Protein AF-A0A0U2WWE8-F1 (afdb_monomer_lite)

Organism: NCBI:txid1315283

Foldseek 3Di:
DPPPDDDFDPVCVVVVNGPLVVVLVVLVVDDPPDPVSLVCLCRRNDDDVSVVSVVVVVVVVVVVVPPDPPPPPPDPDD

Radius of gyration: 20.07 Å; chains: 1; bounding box: 32×42×60 Å

Structure (mmCIF, N/CA/C/O backbone):
data_AF-A0A0U2WWE8-F1
#
_entry.id   AF-A0A0U2WWE8-F1
#
loop_
_atom_site.group_PDB
_atom_site.id
_atom_site.type_symbol
_atom_site.label_atom_id
_atom_site.label_alt_id
_atom_site.label_comp_id
_atom_site.label_asym_id
_atom_site.label_entity_id
_atom_site.label_seq_id
_atom_site.pdbx_PDB_ins_code
_atom_site.Cartn_x
_atom_site.Cartn_y
_atom_site.Cartn_z
_atom_site.occupancy
_atom_site.B_iso_or_equiv
_atom_site.auth_seq_id
_atom_site.auth_comp_id
_atom_site.auth_asym_id
_atom_site.auth_atom_id
_atom_site.pdbx_PDB_model_num
ATOM 1 N N . MET A 1 1 ? 17.364 -15.211 1.069 1.00 41.34 1 MET A N 1
ATOM 2 C CA . MET A 1 1 ? 16.924 -14.256 0.034 1.00 41.34 1 MET A CA 1
ATOM 3 C C . MET A 1 1 ? 15.495 -13.877 0.373 1.00 41.34 1 MET A C 1
ATOM 5 O O . MET A 1 1 ? 14.680 -14.781 0.481 1.00 41.34 1 MET A O 1
ATOM 9 N N . ASP A 1 2 ? 15.215 -12.598 0.626 1.00 49.25 2 ASP A N 1
ATOM 10 C CA . ASP A 1 2 ? 13.862 -12.119 0.945 1.00 49.25 2 ASP A CA 1
ATOM 11 C C . ASP A 1 2 ? 13.033 -12.054 -0.344 1.00 49.25 2 ASP A C 1
ATOM 13 O O . ASP A 1 2 ? 13.118 -11.084 -1.095 1.00 49.25 2 ASP A O 1
ATOM 17 N N . ILE A 1 3 ? 12.283 -13.118 -0.635 1.00 57.97 3 ILE A N 1
ATOM 18 C CA . ILE A 1 3 ? 11.523 -13.268 -1.889 1.00 57.97 3 ILE A CA 1
ATOM 19 C C . ILE A 1 3 ? 10.258 -12.383 -1.894 1.00 57.97 3 ILE A C 1
ATOM 21 O O . ILE A 1 3 ? 9.811 -11.954 -2.955 1.00 57.97 3 ILE A O 1
ATOM 25 N N . ASP A 1 4 ? 9.734 -12.002 -0.725 1.00 64.50 4 ASP A N 1
ATOM 26 C CA . ASP A 1 4 ? 8.400 -11.386 -0.619 1.00 64.50 4 ASP A CA 1
ATOM 27 C C . ASP A 1 4 ? 8.395 -9.848 -0.651 1.00 64.50 4 ASP A C 1
ATOM 29 O O . ASP A 1 4 ? 7.347 -9.208 -0.515 1.00 64.50 4 ASP A O 1
ATOM 33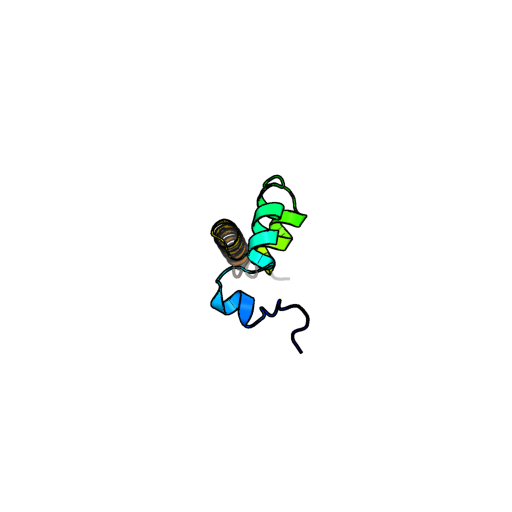 N N . LYS A 1 5 ? 9.561 -9.213 -0.814 1.00 73.81 5 LYS A N 1
ATOM 34 C CA . LYS A 1 5 ? 9.671 -7.751 -0.783 1.00 73.81 5 LYS A CA 1
ATOM 35 C C . LYS A 1 5 ? 9.478 -7.165 -2.178 1.00 73.81 5 LYS A C 1
ATOM 37 O O . LYS A 1 5 ? 10.296 -7.371 -3.068 1.00 73.81 5 LYS A O 1
ATOM 42 N N . ILE A 1 6 ? 8.430 -6.359 -2.359 1.00 82.38 6 ILE A N 1
ATOM 43 C CA . ILE A 1 6 ? 8.172 -5.678 -3.635 1.00 82.38 6 ILE A CA 1
ATOM 44 C C . ILE A 1 6 ? 9.302 -4.677 -3.931 1.00 82.38 6 ILE A C 1
ATOM 46 O O . ILE A 1 6 ? 9.469 -3.678 -3.225 1.00 82.38 6 ILE A O 1
ATOM 50 N N . ILE A 1 7 ? 10.064 -4.927 -4.999 1.00 87.06 7 ILE A N 1
ATOM 51 C CA . ILE A 1 7 ? 11.148 -4.050 -5.456 1.00 87.06 7 ILE A CA 1
ATOM 52 C C . ILE A 1 7 ? 10.601 -3.061 -6.491 1.00 87.06 7 ILE A C 1
ATOM 54 O O . ILE A 1 7 ? 10.191 -3.439 -7.589 1.00 87.06 7 ILE A O 1
ATOM 58 N N . LEU A 1 8 ? 10.613 -1.772 -6.142 1.00 87.00 8 LEU A N 1
ATOM 59 C CA . LEU A 1 8 ? 10.250 -0.693 -7.063 1.00 87.00 8 LEU A CA 1
ATOM 60 C C . LEU A 1 8 ? 11.357 -0.453 -8.094 1.00 87.00 8 LEU A C 1
ATOM 62 O O . LEU A 1 8 ? 12.542 -0.416 -7.746 1.00 87.00 8 LEU A O 1
ATOM 66 N N . THR A 1 9 ? 10.958 -0.210 -9.339 1.00 90.56 9 THR A N 1
ATOM 67 C CA . THR A 1 9 ? 11.875 0.209 -10.406 1.00 90.56 9 THR A CA 1
ATOM 68 C C . THR A 1 9 ? 12.392 1.631 -10.170 1.00 90.56 9 THR A C 1
ATOM 70 O O . THR A 1 9 ? 11.803 2.413 -9.417 1.00 90.56 9 THR A O 1
ATOM 73 N N . SER A 1 10 ? 13.486 2.001 -10.839 1.00 89.25 10 SER A N 1
ATOM 74 C CA . SER A 1 10 ? 14.041 3.361 -10.772 1.00 89.25 10 SER A CA 1
ATOM 75 C C . SER A 1 10 ? 13.034 4.427 -11.224 1.00 89.25 10 SER A C 1
ATOM 77 O O . SER A 1 10 ? 12.915 5.463 -10.573 1.00 89.25 10 SER A O 1
ATOM 79 N N . ALA A 1 11 ? 12.245 4.141 -12.266 1.00 88.62 11 ALA A N 1
ATOM 80 C CA . ALA A 1 11 ? 11.210 5.048 -12.766 1.00 88.62 11 ALA A CA 1
ATOM 81 C C . ALA A 1 11 ? 10.090 5.290 -11.735 1.00 88.62 11 ALA A C 1
ATOM 83 O O . ALA A 1 11 ? 9.662 6.425 -11.524 1.00 88.62 11 ALA A O 1
ATOM 84 N N . GLU A 1 12 ? 9.647 4.244 -11.031 1.00 87.88 12 GLU A N 1
ATOM 85 C CA . GLU A 1 12 ? 8.643 4.364 -9.961 1.00 87.88 12 GLU A CA 1
ATOM 86 C C . GLU A 1 12 ? 9.176 5.156 -8.759 1.00 87.88 12 GLU A C 1
ATOM 88 O O . GLU A 1 12 ? 8.456 5.953 -8.154 1.00 87.88 12 GLU A O 1
ATOM 93 N N . LYS A 1 13 ? 10.457 4.965 -8.414 1.00 88.00 13 LYS A N 1
ATOM 94 C CA . LYS A 1 13 ? 11.112 5.730 -7.344 1.00 88.00 13 LYS A CA 1
ATOM 95 C C . LYS A 1 13 ? 11.193 7.217 -7.692 1.00 88.00 13 LYS A C 1
ATOM 97 O O . LYS A 1 13 ? 10.877 8.047 -6.843 1.00 88.00 13 LYS A O 1
ATOM 102 N N . GLN A 1 14 ? 11.577 7.548 -8.926 1.00 91.00 14 GLN A N 1
ATOM 103 C CA . GLN A 1 14 ? 11.737 8.933 -9.376 1.00 91.00 14 GLN A CA 1
ATOM 104 C C . GLN A 1 14 ? 10.395 9.664 -9.508 1.00 91.00 14 GLN A C 1
ATOM 106 O O . GLN A 1 14 ? 10.258 10.792 -9.040 1.00 91.00 14 GLN A O 1
ATOM 111 N N . SER A 1 15 ? 9.389 9.010 -10.090 1.00 88.12 15 SER A N 1
ATOM 112 C CA . SER A 1 15 ? 8.054 9.593 -10.291 1.00 88.12 15 SER A CA 1
ATOM 113 C C . SER A 1 15 ? 7.207 9.660 -9.016 1.00 88.12 15 SER A C 1
ATOM 115 O O . SER A 1 15 ? 6.176 10.326 -8.998 1.00 88.12 15 SER A O 1
ATOM 117 N N . LYS A 1 16 ? 7.604 8.952 -7.946 1.00 84.75 16 LYS A N 1
ATOM 118 C CA . LYS A 1 16 ? 6.804 8.727 -6.725 1.00 84.75 16 LYS A CA 1
ATOM 119 C C . LYS A 1 16 ? 5.445 8.053 -6.984 1.00 84.75 16 LYS A C 1
ATOM 121 O O . LYS A 1 16 ? 4.637 7.954 -6.051 1.00 84.75 16 LYS A O 1
ATOM 126 N N . CYS A 1 17 ? 5.219 7.549 -8.194 1.00 84.50 17 CYS A N 1
ATOM 127 C CA . CYS A 1 17 ? 4.061 6.766 -8.598 1.00 84.50 17 CYS A CA 1
ATOM 128 C C . CYS A 1 17 ? 4.503 5.310 -8.732 1.00 84.50 17 CYS A C 1
ATOM 130 O O . CYS A 1 17 ? 5.311 4.973 -9.591 1.00 84.50 17 CYS A O 1
ATOM 132 N N . SER A 1 18 ? 3.996 4.446 -7.855 1.00 89.06 18 SER A N 1
ATOM 133 C CA . SER A 1 18 ? 4.319 3.020 -7.866 1.00 89.06 18 SER A CA 1
ATOM 134 C C . SER A 1 18 ? 3.075 2.184 -8.102 1.00 89.06 18 SER A C 1
ATOM 136 O O . SER A 1 18 ? 1.973 2.551 -7.686 1.00 89.06 18 SER A O 1
ATOM 138 N N . ARG A 1 19 ? 3.262 1.000 -8.690 1.00 90.69 19 ARG A N 1
ATOM 139 C CA . ARG A 1 19 ? 2.182 0.012 -8.821 1.00 90.69 19 ARG A CA 1
ATOM 140 C C . ARG A 1 19 ? 1.564 -0.371 -7.471 1.00 90.69 19 ARG A C 1
ATOM 142 O O . ARG A 1 19 ? 0.371 -0.628 -7.399 1.00 90.69 19 ARG A O 1
ATOM 149 N N . VAL A 1 20 ? 2.353 -0.328 -6.393 1.00 90.38 20 VAL A N 1
ATOM 150 C CA . VAL A 1 20 ? 1.884 -0.570 -5.018 1.00 90.38 20 VAL A CA 1
ATOM 151 C C . VAL A 1 20 ? 0.901 0.510 -4.575 1.00 90.38 20 VAL A C 1
ATOM 153 O O . VAL A 1 20 ? -0.145 0.176 -4.034 1.00 90.38 20 VAL A O 1
ATOM 156 N N . LYS A 1 21 ? 1.183 1.792 -4.853 1.00 89.44 21 LYS A N 1
ATOM 157 C CA . LYS A 1 21 ? 0.237 2.882 -4.563 1.00 89.44 21 LYS A CA 1
ATOM 158 C C . LYS A 1 21 ? -1.057 2.741 -5.361 1.00 89.44 21 LYS A C 1
ATOM 160 O O . LYS A 1 21 ? -2.128 3.010 -4.828 1.00 89.44 21 LYS A O 1
ATOM 165 N N . HIS A 1 22 ? -0.960 2.313 -6.618 1.00 91.56 22 HIS A N 1
ATOM 166 C CA . HIS A 1 22 ? -2.142 2.085 -7.444 1.00 91.56 22 HIS A CA 1
ATOM 167 C C . HIS A 1 22 ? -2.990 0.920 -6.907 1.00 91.56 22 HIS A C 1
ATOM 169 O O . HIS A 1 22 ? -4.191 1.078 -6.709 1.00 91.56 22 HIS A O 1
ATOM 175 N N . ALA A 1 23 ? -2.354 -0.210 -6.580 1.00 92.38 23 ALA A N 1
ATOM 176 C CA . ALA A 1 23 ? -3.014 -1.355 -5.960 1.00 92.38 23 ALA A CA 1
ATOM 177 C C . ALA A 1 23 ? -3.641 -0.996 -4.604 1.00 92.38 23 ALA A C 1
ATOM 179 O O . ALA A 1 23 ? -4.772 -1.387 -4.343 1.00 92.38 23 ALA A O 1
ATOM 180 N N . GLU A 1 24 ? -2.959 -0.201 -3.773 1.00 92.38 24 GLU A N 1
ATOM 181 C CA . GLU A 1 24 ? -3.505 0.286 -2.503 1.00 92.38 24 GLU A CA 1
ATOM 182 C C . GLU A 1 24 ? -4.828 1.033 -2.731 1.00 92.38 24 GLU A C 1
ATOM 184 O O . GLU A 1 24 ? -5.808 0.738 -2.057 1.00 92.38 24 GLU A O 1
ATOM 189 N N . GLY A 1 25 ? -4.913 1.899 -3.747 1.00 93.19 25 GLY A N 1
ATOM 190 C CA . GLY A 1 25 ? -6.160 2.578 -4.119 1.00 93.19 25 GLY A CA 1
ATOM 191 C C . GLY A 1 25 ? -7.323 1.634 -4.453 1.00 93.19 25 GLY A C 1
ATOM 192 O O . GLY A 1 25 ? -8.462 1.929 -4.099 1.00 93.19 25 GLY A O 1
ATOM 193 N N . LEU A 1 26 ? -7.049 0.489 -5.084 1.00 94.00 26 LEU A N 1
ATOM 194 C CA . LEU A 1 26 ? -8.059 -0.538 -5.377 1.00 94.00 26 LEU A CA 1
ATOM 195 C C . LEU A 1 26 ? -8.448 -1.323 -4.119 1.00 94.00 26 LEU A C 1
ATOM 197 O O . LEU A 1 26 ? -9.625 -1.528 -3.841 1.00 94.00 26 LEU A O 1
ATOM 201 N N . ILE A 1 27 ? -7.460 -1.717 -3.319 1.00 94.75 27 ILE A N 1
ATOM 202 C CA . ILE A 1 27 ? -7.659 -2.478 -2.081 1.00 94.75 27 ILE A CA 1
ATOM 203 C C . ILE A 1 27 ? -8.480 -1.681 -1.059 1.00 94.75 27 ILE A C 1
ATOM 205 O O . ILE A 1 27 ? -9.283 -2.257 -0.325 1.00 94.75 27 ILE A O 1
ATOM 209 N N . LEU A 1 28 ? -8.331 -0.356 -1.036 1.00 93.00 28 LEU A N 1
ATOM 210 C CA . LEU A 1 28 ? -9.105 0.540 -0.175 1.00 93.00 28 LEU A CA 1
ATOM 211 C C . LEU A 1 28 ? -10.608 0.568 -0.492 1.00 93.00 28 LEU A C 1
ATOM 213 O O . LEU A 1 28 ? -11.391 0.932 0.383 1.00 93.00 28 LEU A O 1
ATOM 217 N N . GLN A 1 29 ? -11.015 0.166 -1.699 1.00 94.38 29 GLN A N 1
ATOM 218 C CA . GLN A 1 29 ? -12.429 0.084 -2.083 1.00 94.38 29 GLN A CA 1
ATOM 219 C C . GLN A 1 29 ? -13.139 -1.107 -1.429 1.00 94.38 29 GLN A C 1
ATOM 221 O O . GLN A 1 29 ? -14.360 -1.096 -1.286 1.00 94.38 29 GLN A O 1
ATOM 226 N N . LEU A 1 30 ? -12.389 -2.132 -1.007 1.00 93.94 30 LEU A N 1
ATOM 227 C CA . LEU A 1 30 ? -12.956 -3.283 -0.310 1.00 93.94 30 LEU A CA 1
ATOM 228 C C . LEU A 1 30 ? -13.453 -2.879 1.092 1.00 93.94 30 LEU A C 1
ATOM 230 O O . LEU A 1 30 ? -12.881 -1.981 1.715 1.00 93.94 30 LEU A O 1
ATOM 234 N N . PRO A 1 31 ? -14.466 -3.559 1.658 1.00 94.69 31 PRO A N 1
ATOM 235 C CA . PRO A 1 31 ? -14.946 -3.288 3.014 1.00 94.69 31 PRO A CA 1
ATOM 236 C C . PRO A 1 31 ? -13.838 -3.366 4.076 1.00 94.69 31 PRO A C 1
ATOM 238 O O . PRO A 1 31 ? -12.888 -4.134 3.946 1.00 94.69 31 PRO A O 1
ATOM 241 N N . LYS A 1 32 ? -13.954 -2.580 5.158 1.00 91.62 32 LYS A N 1
ATOM 242 C CA . LYS A 1 32 ? -12.936 -2.519 6.237 1.00 91.62 32 LYS A CA 1
ATOM 243 C C . LYS A 1 32 ? -12.776 -3.829 7.005 1.00 91.62 32 LYS A C 1
ATOM 245 O O . LYS A 1 32 ? -11.711 -4.090 7.557 1.00 91.62 32 LYS A O 1
ATOM 250 N N . ASP A 1 33 ? -13.824 -4.637 7.026 1.00 91.31 33 ASP A N 1
ATOM 251 C CA . ASP A 1 33 ? -13.823 -5.943 7.683 1.00 91.31 33 ASP A CA 1
ATOM 252 C C . ASP A 1 33 ? -13.296 -7.065 6.772 1.00 91.31 33 ASP A C 1
ATOM 254 O O . ASP A 1 33 ? -13.137 -8.205 7.190 1.00 91.31 33 ASP A O 1
ATOM 258 N N . HIS A 1 34 ? -12.979 -6.753 5.511 1.00 93.19 34 HIS A N 1
ATOM 259 C CA . HIS A 1 34 ? -12.489 -7.751 4.575 1.00 93.19 34 HIS A CA 1
ATOM 260 C C . HIS A 1 34 ? -11.078 -8.214 4.967 1.00 93.19 34 HIS A C 1
ATOM 262 O O . HIS A 1 34 ? -10.106 -7.455 4.900 1.00 93.19 34 HIS A O 1
ATOM 268 N N . GLU A 1 35 ? -10.939 -9.487 5.330 1.00 90.69 35 GLU A N 1
ATOM 269 C CA . GLU A 1 35 ? -9.680 -10.050 5.826 1.00 90.69 35 GLU A CA 1
ATOM 270 C C . GLU A 1 35 ? -8.535 -9.896 4.814 1.00 90.69 35 GLU A C 1
ATOM 272 O O . GLU A 1 35 ? -7.453 -9.418 5.160 1.00 90.69 35 GLU A O 1
ATOM 277 N N . GLY A 1 36 ? -8.796 -10.183 3.534 1.00 92.00 36 GLY A N 1
ATOM 278 C CA . GLY A 1 36 ? -7.798 -10.037 2.470 1.00 92.00 36 GLY A CA 1
ATOM 279 C C . GLY A 1 36 ? -7.305 -8.597 2.292 1.00 92.00 36 GLY A C 1
ATOM 280 O O . GLY A 1 36 ? -6.129 -8.379 2.009 1.00 92.00 36 GLY A O 1
ATOM 281 N N . ARG A 1 37 ? -8.167 -7.601 2.548 1.00 93.69 37 ARG A N 1
ATOM 282 C CA . ARG A 1 37 ? -7.780 -6.184 2.499 1.00 93.69 37 ARG A CA 1
ATOM 283 C C . ARG A 1 37 ? -6.811 -5.883 3.633 1.00 93.69 37 ARG A C 1
ATOM 285 O O . ARG A 1 37 ? -5.755 -5.297 3.409 1.00 93.69 37 ARG A O 1
ATOM 292 N N . ASN A 1 38 ? -7.172 -6.295 4.845 1.00 92.75 38 ASN A N 1
ATOM 293 C CA . ASN A 1 38 ? -6.377 -6.048 6.042 1.00 92.75 38 ASN A CA 1
ATOM 294 C C . ASN A 1 38 ? -5.023 -6.764 5.973 1.00 92.75 38 ASN A C 1
ATOM 296 O O . ASN A 1 38 ? -4.001 -6.156 6.288 1.00 92.75 38 ASN A O 1
ATOM 300 N N . SER A 1 39 ? -5.004 -8.009 5.491 1.00 92.44 39 SER A N 1
ATOM 301 C CA . SER A 1 39 ? -3.779 -8.775 5.254 1.00 92.44 39 SER A CA 1
ATOM 302 C C . SER A 1 39 ? -2.877 -8.092 4.222 1.00 92.44 39 SER A C 1
ATOM 304 O O . SER A 1 39 ? -1.686 -7.893 4.466 1.00 92.44 39 SER A O 1
ATOM 306 N N . TRP A 1 40 ? -3.435 -7.630 3.100 1.00 93.38 40 TRP A N 1
ATOM 307 C CA . TRP A 1 40 ? -2.655 -6.929 2.081 1.00 93.38 40 TRP A CA 1
ATOM 308 C C . TRP A 1 40 ? -2.087 -5.598 2.597 1.00 93.38 40 TRP A C 1
ATOM 310 O O . TRP A 1 40 ? -0.893 -5.334 2.452 1.00 93.38 40 TRP A O 1
ATOM 320 N N . LEU A 1 41 ? -2.910 -4.774 3.261 1.00 92.62 41 LEU A N 1
ATOM 321 C CA . LEU A 1 41 ? -2.485 -3.486 3.826 1.00 92.62 41 LEU A CA 1
ATOM 322 C C . LEU A 1 41 ? -1.421 -3.648 4.918 1.00 92.62 41 LEU A C 1
ATOM 324 O O . LEU A 1 41 ? -0.530 -2.806 5.026 1.00 92.62 41 LEU A O 1
ATOM 328 N N . LEU A 1 42 ? -1.491 -4.718 5.714 1.00 91.31 42 LEU A N 1
ATOM 329 C CA . LEU A 1 42 ? -0.513 -5.010 6.761 1.00 91.31 42 LEU A CA 1
ATOM 330 C C . LEU A 1 42 ? 0.882 -5.291 6.181 1.00 91.31 42 LEU A C 1
ATOM 332 O O . LEU A 1 42 ? 1.874 -4.815 6.736 1.00 91.31 42 LEU A O 1
ATOM 336 N N . ASN A 1 43 ? 0.940 -6.040 5.078 1.00 89.62 43 ASN A N 1
ATOM 337 C CA . ASN A 1 43 ? 2.189 -6.519 4.487 1.00 89.62 43 ASN A CA 1
ATOM 338 C C . ASN A 1 43 ? 2.777 -5.546 3.455 1.00 89.62 43 ASN A C 1
ATOM 340 O O . ASN A 1 43 ? 3.978 -5.282 3.468 1.00 89.62 43 ASN A O 1
ATOM 344 N N . TYR A 1 44 ? 1.935 -4.983 2.585 1.00 90.06 44 TYR A N 1
ATOM 345 C CA . TYR A 1 44 ? 2.376 -4.233 1.403 1.00 90.06 44 TYR A CA 1
ATOM 346 C C . TYR A 1 44 ? 1.947 -2.762 1.396 1.00 90.06 44 TYR A C 1
ATOM 348 O O . TYR A 1 44 ? 2.560 -1.952 0.699 1.00 90.06 44 TYR A O 1
ATOM 356 N N . GLY A 1 45 ? 0.918 -2.396 2.166 1.00 88.31 45 GLY A N 1
ATOM 357 C CA . GLY A 1 45 ? 0.383 -1.035 2.181 1.00 88.31 45 GLY A CA 1
ATOM 358 C C . GLY A 1 45 ? 1.394 -0.005 2.691 1.00 88.31 45 GLY A C 1
ATOM 359 O O . GLY A 1 45 ? 2.229 -0.295 3.552 1.00 88.31 45 GLY A O 1
ATOM 360 N N . THR A 1 46 ? 1.319 1.228 2.190 1.00 86.31 46 THR A N 1
ATOM 361 C CA . THR A 1 46 ? 2.238 2.320 2.580 1.00 86.31 46 THR A CA 1
ATOM 362 C C . THR A 1 46 ? 1.524 3.561 3.118 1.00 86.31 46 THR A C 1
ATOM 364 O O . THR A 1 46 ? 2.159 4.410 3.754 1.00 86.31 46 THR A O 1
ATOM 367 N N . GLY A 1 47 ? 0.210 3.656 2.916 1.00 87.69 47 GLY A N 1
ATOM 368 C CA . GLY A 1 47 ? -0.624 4.769 3.338 1.00 87.69 47 GLY A CA 1
ATOM 369 C C . GLY A 1 47 ? -0.979 4.782 4.824 1.00 87.69 47 GLY A C 1
ATOM 370 O O . GLY A 1 47 ? -0.517 3.980 5.640 1.00 87.69 47 GLY A O 1
ATOM 371 N N . HIS A 1 48 ? -1.810 5.759 5.190 1.00 89.62 48 HIS A N 1
ATOM 372 C CA . HIS A 1 48 ? -2.188 6.011 6.580 1.00 89.62 48 HIS A CA 1
ATOM 373 C C . HIS A 1 48 ? -2.946 4.830 7.201 1.00 89.62 48 HIS A C 1
ATOM 375 O O . HIS A 1 48 ? -2.657 4.443 8.330 1.00 89.62 48 HIS A O 1
ATOM 381 N N . GLU A 1 49 ? -3.850 4.193 6.456 1.00 88.69 49 GLU A N 1
ATOM 382 C CA . GLU A 1 49 ? -4.636 3.075 6.982 1.00 88.69 49 GLU A CA 1
ATOM 383 C C . GLU A 1 49 ? -3.779 1.836 7.265 1.00 88.69 49 GLU A C 1
ATOM 385 O O . GLU A 1 49 ? -3.910 1.220 8.322 1.00 88.69 49 GLU A O 1
ATOM 390 N N . ALA A 1 50 ? -2.808 1.542 6.397 1.00 89.50 50 ALA A N 1
ATOM 391 C CA . ALA A 1 50 ? -1.820 0.492 6.630 1.00 89.50 50 ALA A CA 1
ATOM 392 C C . ALA A 1 50 ? -0.985 0.743 7.902 1.00 89.50 50 ALA A C 1
ATOM 394 O O . ALA A 1 50 ? -0.623 -0.199 8.613 1.00 89.50 50 ALA A O 1
ATOM 395 N N . LYS A 1 51 ? -0.671 2.009 8.212 1.00 90.31 51 LYS A N 1
ATOM 396 C CA . LYS A 1 51 ? 0.016 2.385 9.461 1.00 90.31 51 LYS A CA 1
ATOM 397 C C . LYS A 1 51 ? -0.892 2.191 10.675 1.00 90.31 51 LYS A C 1
ATOM 399 O O . LYS A 1 51 ? -0.447 1.631 11.673 1.00 90.31 51 LYS A O 1
ATOM 404 N N . SER A 1 52 ? -2.160 2.584 10.578 1.00 90.12 52 SER A N 1
ATOM 405 C CA . SER A 1 52 ? -3.150 2.415 11.650 1.00 90.12 52 SER A CA 1
ATOM 406 C C . SER A 1 52 ? -3.418 0.942 11.972 1.00 90.12 52 SER A C 1
ATOM 408 O O . SER A 1 52 ? -3.468 0.573 13.145 1.00 90.12 52 SER A O 1
ATOM 410 N N . ILE A 1 53 ? -3.515 0.078 10.955 1.00 88.19 53 ILE A N 1
ATOM 411 C CA . ILE A 1 53 ? -3.659 -1.375 11.141 1.00 88.19 53 ILE A CA 1
ATOM 412 C C . ILE A 1 53 ? -2.416 -1.947 11.831 1.00 88.19 53 ILE A C 1
ATOM 414 O O . ILE A 1 53 ? -2.544 -2.676 12.813 1.00 88.19 53 ILE A O 1
ATOM 418 N N . ARG A 1 54 ? -1.208 -1.576 11.384 1.00 87.75 54 ARG A N 1
ATOM 419 C CA . ARG A 1 54 ? 0.044 -2.019 12.022 1.00 87.75 54 ARG A CA 1
ATOM 420 C C . ARG A 1 54 ? 0.150 -1.573 13.475 1.00 87.75 54 ARG A C 1
ATOM 422 O O . ARG A 1 54 ? 0.532 -2.382 14.318 1.00 87.75 54 ARG A O 1
ATOM 429 N N . LYS A 1 55 ? -0.239 -0.333 13.778 1.00 89.19 55 LYS A N 1
ATOM 430 C CA . LYS A 1 55 ? -0.296 0.184 15.150 1.00 89.19 55 LYS A CA 1
ATOM 431 C C . LYS A 1 55 ? -1.239 -0.659 16.013 1.00 89.19 55 LYS A C 1
ATOM 433 O O . LYS A 1 55 ? -0.801 -1.202 17.021 1.00 89.19 55 LYS A O 1
ATOM 438 N N . ARG A 1 56 ? -2.476 -0.880 15.553 1.00 86.12 56 ARG A N 1
ATOM 439 C CA . ARG A 1 56 ? -3.469 -1.712 16.253 1.00 86.12 56 ARG A CA 1
ATOM 440 C C . ARG A 1 56 ? -2.969 -3.140 16.495 1.00 86.12 56 ARG A C 1
ATOM 442 O O . ARG A 1 56 ? -3.149 -3.691 17.576 1.00 86.12 56 ARG A O 1
ATOM 449 N N . VAL A 1 57 ? -2.349 -3.761 15.490 1.00 84.31 57 VAL A N 1
ATOM 450 C CA . VAL A 1 57 ? -1.800 -5.122 15.608 1.00 84.31 57 VAL A CA 1
ATOM 451 C C . VAL A 1 57 ? -0.627 -5.159 16.590 1.00 84.31 57 VAL A C 1
ATOM 453 O O . VAL A 1 57 ? -0.534 -6.097 17.381 1.00 84.31 57 VAL A O 1
ATOM 456 N N . SER A 1 58 ? 0.240 -4.144 16.579 1.00 80.44 58 SER A N 1
ATOM 457 C CA . SER A 1 58 ? 1.339 -4.011 17.540 1.00 80.44 58 SER A CA 1
ATOM 458 C C . SER A 1 58 ? 0.823 -3.889 18.974 1.00 80.44 58 SER A C 1
ATOM 460 O O . SER A 1 58 ? 1.301 -4.594 19.858 1.00 80.44 58 SER A O 1
ATOM 462 N N . GLU A 1 59 ? -0.190 -3.052 19.202 1.00 79.62 59 GLU A N 1
ATOM 463 C CA . GLU A 1 59 ? -0.833 -2.873 20.510 1.00 79.62 59 GLU A CA 1
ATOM 464 C C . GLU A 1 59 ? -1.491 -4.174 20.995 1.00 79.62 59 GLU A C 1
ATOM 466 O O . GLU A 1 59 ? -1.293 -4.590 22.136 1.00 79.62 59 GLU A O 1
ATOM 471 N N . ARG A 1 60 ? -2.194 -4.892 20.106 1.00 73.69 60 ARG A N 1
ATOM 472 C CA . ARG A 1 60 ? -2.817 -6.183 20.438 1.00 73.69 60 ARG A CA 1
ATOM 473 C C . ARG A 1 60 ? -1.795 -7.263 20.788 1.00 73.69 60 ARG A C 1
ATOM 475 O O . ARG A 1 60 ? -2.051 -8.075 21.672 1.00 73.69 60 ARG A O 1
ATOM 482 N N . ARG A 1 61 ? -0.647 -7.297 20.101 1.00 62.38 61 ARG A N 1
ATOM 483 C CA . ARG A 1 61 ? 0.449 -8.228 20.424 1.00 62.38 61 ARG A CA 1
ATOM 484 C C . ARG A 1 61 ? 1.079 -7.908 21.775 1.00 62.38 61 ARG A C 1
ATOM 486 O O . ARG A 1 61 ? 1.378 -8.836 22.517 1.00 62.38 61 ARG A O 1
ATOM 493 N N . ASN A 1 62 ? 1.209 -6.626 22.113 1.00 59.69 62 ASN A N 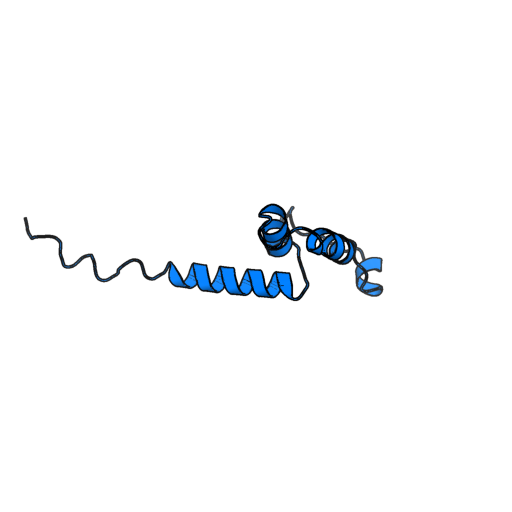1
ATOM 494 C CA . ASN A 1 62 ? 1.746 -6.200 23.404 1.00 59.69 62 ASN A CA 1
ATOM 495 C C . ASN A 1 62 ? 0.827 -6.612 24.577 1.00 59.69 62 ASN A C 1
ATOM 497 O O . ASN A 1 62 ? 1.300 -7.000 25.636 1.00 59.69 62 ASN A O 1
ATOM 501 N N . CYS A 1 63 ? -0.490 -6.670 24.355 1.00 50.78 63 CYS A N 1
ATOM 502 C CA . CYS A 1 63 ? -1.465 -7.158 25.340 1.00 50.78 63 CYS A CA 1
ATOM 503 C C . CYS A 1 63 ? -1.392 -8.683 25.606 1.00 50.78 63 CYS A C 1
ATOM 505 O O . CYS A 1 63 ? -1.899 -9.157 26.616 1.00 50.78 63 CYS A O 1
ATOM 507 N N . LYS A 1 64 ? -0.732 -9.471 24.742 1.00 48.50 64 LYS A N 1
ATOM 508 C CA . LYS A 1 64 ? -0.556 -10.928 24.925 1.00 48.50 64 LYS A CA 1
ATOM 509 C C . LYS A 1 64 ? 0.703 -11.316 25.718 1.00 48.50 64 LYS A C 1
ATOM 511 O O . LYS A 1 64 ? 0.891 -12.498 25.977 1.00 48.50 64 LYS A O 1
ATOM 516 N N . MET A 1 65 ? 1.535 -10.353 26.119 1.00 46.25 65 MET A N 1
ATOM 517 C CA . MET A 1 65 ? 2.718 -10.539 26.982 1.00 46.25 65 MET A CA 1
ATOM 518 C C . MET A 1 65 ? 2.395 -10.304 28.471 1.00 46.25 65 MET A C 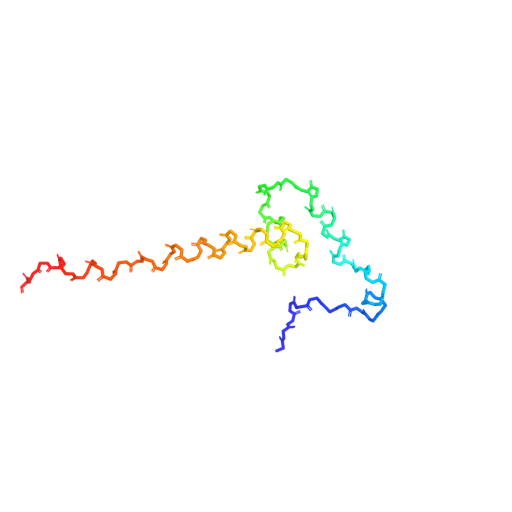1
ATOM 520 O O . MET A 1 65 ? 3.240 -9.883 29.250 1.00 46.25 65 MET A O 1
ATOM 524 N N . GLN A 1 66 ? 1.156 -10.583 28.875 1.00 47.34 66 GLN A N 1
ATOM 525 C CA . GLN A 1 66 ? 0.751 -10.672 30.277 1.00 47.34 66 GLN A CA 1
ATOM 526 C C . GLN A 1 66 ? 0.063 -12.022 30.516 1.00 47.34 66 GLN A C 1
ATOM 528 O O . GLN A 1 66 ? -0.995 -12.096 31.118 1.00 47.34 66 GLN A O 1
ATOM 533 N N . TRP A 1 67 ? 0.647 -13.101 29.982 1.00 46.31 67 TRP A N 1
ATOM 534 C CA . TRP A 1 67 ? 0.409 -14.435 30.530 1.00 46.31 67 TRP A CA 1
ATOM 535 C C . TRP A 1 67 ? 1.286 -14.570 31.777 1.00 46.31 67 TRP A C 1
ATOM 537 O O . TRP A 1 67 ? 2.453 -14.939 31.711 1.00 46.31 67 TRP A O 1
ATOM 547 N N . ASP A 1 68 ? 0.708 -14.133 32.890 1.00 61.72 68 ASP A N 1
ATOM 548 C CA . ASP A 1 68 ? 0.819 -14.707 34.225 1.00 61.72 68 ASP A CA 1
ATOM 549 C C . ASP A 1 68 ? 2.198 -15.211 34.686 1.00 61.72 68 ASP A C 1
ATOM 551 O O . ASP A 1 68 ? 2.418 -16.406 34.876 1.00 61.72 68 ASP A O 1
ATOM 555 N N . 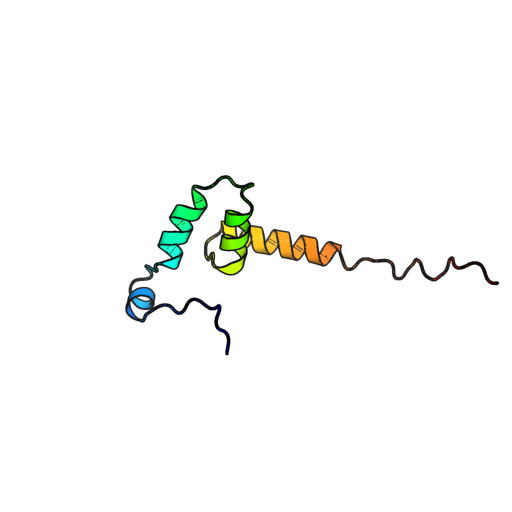LEU A 1 69 ? 3.080 -14.284 35.065 1.00 53.25 69 LEU A N 1
ATOM 556 C CA . LEU A 1 69 ? 4.136 -14.582 36.049 1.00 53.25 69 LEU A CA 1
ATOM 557 C C . LEU A 1 69 ? 3.586 -14.753 37.485 1.00 53.25 69 LEU A C 1
ATOM 559 O O . LEU A 1 69 ? 4.347 -15.021 38.410 1.00 53.25 69 LEU A O 1
ATOM 563 N N . THR A 1 70 ? 2.271 -14.629 37.687 1.00 56.75 70 THR A N 1
ATOM 564 C CA . THR A 1 70 ? 1.591 -14.751 38.989 1.00 56.75 70 THR A CA 1
ATOM 565 C C . THR A 1 70 ? 0.844 -16.070 39.205 1.00 56.75 70 THR A C 1
ATOM 567 O O . THR A 1 70 ? 0.452 -16.343 40.334 1.00 56.75 70 THR A O 1
ATOM 570 N N . THR A 1 71 ? 0.693 -16.931 38.191 1.00 56.06 71 THR A N 1
ATOM 571 C CA . THR A 1 71 ? -0.075 -18.196 38.312 1.00 56.06 71 THR A CA 1
ATOM 572 C C . THR A 1 71 ? 0.832 -19.421 38.536 1.00 56.06 71 THR A C 1
ATOM 574 O O . THR A 1 71 ? 0.474 -20.545 38.213 1.00 56.06 71 THR A O 1
ATOM 577 N N . SER A 1 72 ? 2.030 -19.226 39.104 1.00 51.66 72 SER A N 1
ATOM 578 C CA . SER A 1 72 ? 2.904 -20.327 39.560 1.00 51.66 72 SER A CA 1
ATOM 579 C C . SER A 1 72 ? 2.854 -20.539 41.086 1.00 51.66 72 SER A C 1
ATOM 581 O O . SER A 1 72 ? 3.212 -21.602 41.581 1.00 51.66 72 SER A O 1
ATOM 583 N N . SER A 1 73 ? 2.352 -19.569 41.862 1.00 55.94 73 SER A N 1
ATOM 584 C CA . SER A 1 73 ? 2.362 -19.626 43.337 1.00 55.94 73 SER A CA 1
ATOM 585 C C . SER A 1 73 ? 1.119 -20.263 43.980 1.00 55.94 73 SER A C 1
ATOM 587 O O . SER A 1 73 ? 1.039 -2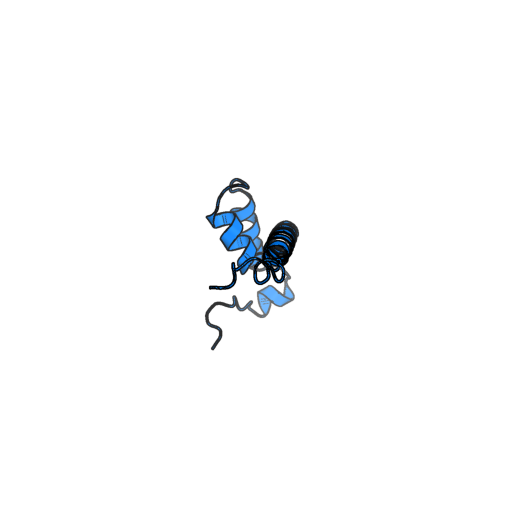0.318 45.2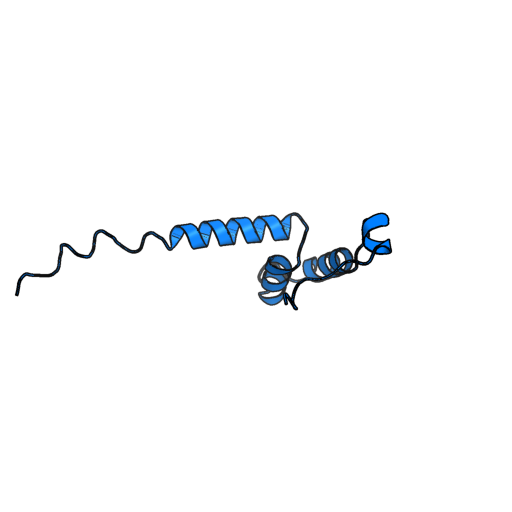03 1.00 55.94 73 SER A O 1
ATOM 589 N N . LEU A 1 74 ? 0.164 -20.765 43.186 1.00 56.19 74 LEU A N 1
ATOM 590 C CA . LEU A 1 74 ? -1.057 -21.431 43.674 1.00 56.19 74 LEU A CA 1
ATOM 591 C C . LEU A 1 74 ? -1.079 -22.948 43.430 1.00 56.19 74 LEU A C 1
ATOM 593 O O . LEU A 1 74 ? -2.114 -23.577 43.642 1.00 56.19 74 LEU A O 1
ATOM 597 N N . ALA A 1 75 ? 0.031 -23.560 43.005 1.00 62.53 75 ALA A N 1
ATOM 598 C CA . ALA A 1 75 ? 0.117 -25.018 42.978 1.00 62.53 75 ALA A CA 1
ATOM 599 C C . ALA A 1 75 ? 0.040 -25.545 44.428 1.00 62.53 75 ALA A C 1
ATOM 601 O O . ALA A 1 75 ? 0.921 -25.213 45.226 1.00 62.53 75 ALA A O 1
ATOM 602 N N . PRO A 1 76 ? -0.991 -26.325 44.812 1.00 63.69 76 PRO A N 1
ATOM 603 C CA . PRO A 1 76 ? -1.043 -26.901 46.147 1.00 63.69 76 PRO A CA 1
ATOM 604 C C . PRO A 1 76 ? 0.147 -27.846 46.312 1.00 63.69 76 PRO A C 1
ATOM 606 O O . PRO A 1 76 ? 0.356 -28.738 45.487 1.00 63.69 76 PRO A O 1
ATOM 609 N N . ALA A 1 77 ? 0.936 -27.616 47.363 1.00 60.25 77 ALA A N 1
ATOM 610 C CA . ALA A 1 77 ? 2.029 -28.496 47.747 1.00 60.25 77 ALA A CA 1
ATOM 611 C C . ALA A 1 77 ? 1.477 -29.920 47.907 1.00 60.25 77 ALA A C 1
ATOM 613 O O . ALA A 1 77 ? 0.517 -30.135 48.652 1.00 60.25 77 ALA A O 1
ATOM 614 N N . ARG A 1 78 ? 2.040 -30.853 47.140 1.00 56.66 78 ARG A N 1
ATOM 615 C CA . ARG A 1 78 ? 1.721 -32.278 47.207 1.00 56.66 78 ARG A CA 1
ATOM 616 C C . ARG A 1 78 ? 2.674 -32.982 48.154 1.00 56.66 78 ARG A C 1
ATOM 618 O O . ARG A 1 78 ? 3.869 -32.611 48.135 1.00 56.66 78 ARG A O 1
#

Secondary structure (DSSP, 8-state):
--TT-----HHHHHHS--HHHHHHHHHTTS-TT-HHHHHHHHHT--SHHHHHHHHHHHHHHHTTS-S-TTTTTTPPP-

pLDDT: mean 79.49, std 16.19, range [41.34, 94.75]

Sequence (78 aa):
MDIDKIILTSAEKQSKCSRVKHAEGLILQLPKDHEGRNSWLLNYGTGHEAKSIRKRVSERRNCKMQWDLTTSSLAPAR